Protein AF-A0A3B9YF32-F1 (afdb_monomer)

Structure (mmCIF, N/CA/C/O backbone):
data_AF-A0A3B9YF32-F1
#
_entry.id   AF-A0A3B9YF32-F1
#
loop_
_atom_site.group_PDB
_atom_site.id
_atom_site.type_symbol
_atom_site.label_atom_id
_atom_site.label_alt_id
_atom_site.label_comp_id
_atom_site.label_asym_id
_atom_site.label_entity_id
_atom_site.label_seq_id
_atom_site.pdbx_PDB_ins_code
_atom_site.Cartn_x
_atom_site.Cartn_y
_atom_site.Cartn_z
_atom_site.occupancy
_atom_site.B_iso_or_equiv
_atom_site.auth_seq_id
_atom_site.auth_comp_id
_atom_site.auth_asym_id
_atom_site.auth_atom_id
_atom_site.pdbx_PDB_model_num
ATOM 1 N N . MET A 1 1 ? 55.248 -31.137 -47.610 1.00 56.16 1 MET A N 1
ATOM 2 C CA . MET A 1 1 ? 54.545 -30.182 -46.721 1.00 56.16 1 MET A CA 1
ATOM 3 C C . MET A 1 1 ? 54.773 -30.652 -45.288 1.00 56.16 1 MET A C 1
ATOM 5 O O . MET A 1 1 ? 54.432 -31.784 -44.987 1.00 56.16 1 MET A O 1
ATOM 9 N N . THR A 1 2 ? 55.490 -29.895 -44.450 1.00 75.62 2 THR A N 1
ATOM 10 C CA . THR A 1 2 ? 55.891 -30.372 -43.109 1.00 75.62 2 THR A CA 1
ATOM 11 C C . THR A 1 2 ? 54.690 -30.387 -42.159 1.00 75.62 2 THR A C 1
ATOM 13 O O . THR A 1 2 ? 53.874 -29.468 -42.215 1.00 75.62 2 THR A O 1
ATOM 16 N N . MET A 1 3 ? 54.580 -31.388 -41.270 1.00 78.69 3 MET A N 1
ATOM 17 C CA . MET A 1 3 ? 53.437 -31.528 -40.340 1.00 78.69 3 MET A CA 1
ATOM 18 C C . MET A 1 3 ? 53.131 -30.241 -39.558 1.00 78.69 3 MET A C 1
ATOM 20 O O . MET A 1 3 ? 51.971 -29.902 -39.347 1.00 78.69 3 MET A O 1
ATOM 24 N N . LYS A 1 4 ? 54.166 -29.465 -39.209 1.00 80.81 4 LYS A N 1
ATOM 25 C CA . LYS A 1 4 ? 54.015 -28.155 -38.560 1.00 80.81 4 LYS A CA 1
ATOM 26 C C . LYS A 1 4 ? 53.176 -27.179 -39.394 1.00 80.81 4 LYS A C 1
ATOM 28 O O . LYS A 1 4 ? 52.303 -26.525 -38.845 1.00 80.81 4 LYS A O 1
ATOM 33 N N . LYS A 1 5 ? 53.391 -27.091 -40.712 1.00 82.19 5 LYS A N 1
ATOM 34 C CA . LYS A 1 5 ? 52.636 -26.173 -41.590 1.00 82.19 5 LYS A CA 1
ATOM 35 C C . LYS A 1 5 ? 51.156 -26.554 -41.689 1.00 82.19 5 LYS A C 1
ATOM 37 O O . LYS A 1 5 ? 50.313 -25.669 -41.747 1.00 82.19 5 LYS A O 1
ATOM 42 N N . LEU A 1 6 ? 50.853 -27.853 -41.667 1.00 86.38 6 LEU A N 1
ATOM 43 C CA . LEU A 1 6 ? 49.482 -28.372 -41.643 1.00 86.38 6 LEU A CA 1
ATOM 44 C C . LEU A 1 6 ? 48.784 -28.043 -40.318 1.00 86.38 6 LEU A C 1
ATOM 46 O O . LEU A 1 6 ? 47.665 -27.547 -40.328 1.00 86.38 6 LEU A O 1
ATOM 50 N N . PHE A 1 7 ? 49.480 -28.218 -39.191 1.00 89.19 7 PHE A N 1
ATOM 51 C CA . PHE A 1 7 ? 48.963 -27.845 -37.874 1.00 89.19 7 PHE A CA 1
ATOM 52 C C . PHE A 1 7 ? 48.636 -26.347 -37.777 1.00 89.19 7 PHE A C 1
ATOM 54 O O . PHE A 1 7 ? 47.547 -25.987 -37.340 1.00 89.19 7 PHE A O 1
ATOM 61 N N . TRP A 1 8 ? 49.535 -25.475 -38.246 1.00 89.75 8 TRP A N 1
ATOM 62 C CA . TRP A 1 8 ? 49.299 -24.026 -38.260 1.00 89.75 8 TRP A CA 1
ATOM 63 C C . TRP A 1 8 ? 48.124 -23.620 -39.162 1.00 89.75 8 TRP A C 1
ATOM 65 O O . TRP A 1 8 ? 47.369 -22.720 -38.801 1.00 89.75 8 TRP A O 1
ATOM 75 N N . LEU A 1 9 ? 47.927 -24.304 -40.294 1.00 89.88 9 LEU A N 1
ATOM 76 C CA . LEU A 1 9 ? 46.767 -24.092 -41.165 1.00 89.88 9 LEU A CA 1
ATOM 77 C C . LEU A 1 9 ? 45.454 -24.505 -40.490 1.00 89.88 9 LEU A C 1
ATOM 79 O O . LEU A 1 9 ? 44.489 -23.744 -40.523 1.00 89.88 9 LEU A O 1
ATOM 83 N N . CYS A 1 10 ? 45.423 -25.668 -39.834 1.00 88.38 10 CYS A N 1
ATOM 84 C CA . CYS A 1 10 ? 44.247 -26.118 -39.086 1.00 88.38 10 CYS A CA 1
ATOM 85 C C . CYS A 1 10 ? 43.931 -25.190 -37.904 1.00 88.38 10 CYS A C 1
ATOM 87 O O . CYS A 1 10 ? 42.766 -24.882 -37.666 1.00 88.38 10 CYS A O 1
ATOM 89 N N . LEU A 1 11 ? 44.957 -24.702 -37.198 1.00 91.19 11 LEU A N 1
ATOM 90 C CA . LEU A 1 11 ? 44.795 -23.739 -36.109 1.00 91.19 11 LEU A CA 1
ATOM 91 C C . LEU A 1 11 ? 44.193 -22.421 -36.618 1.00 91.19 11 LEU A C 1
ATOM 93 O O . LEU A 1 11 ? 43.244 -21.911 -36.030 1.00 91.19 11 LEU A O 1
ATOM 97 N N . ALA A 1 12 ? 44.701 -21.894 -37.735 1.00 90.38 12 ALA A N 1
ATOM 98 C CA . ALA A 1 12 ? 44.177 -20.672 -38.341 1.00 90.38 12 ALA A CA 1
ATOM 99 C C . ALA A 1 12 ? 42.711 -20.832 -38.778 1.00 90.38 12 ALA A C 1
ATOM 101 O O . ALA A 1 12 ? 41.894 -19.948 -38.523 1.00 90.38 12 ALA A O 1
ATOM 102 N N . LEU A 1 13 ? 42.360 -21.979 -39.369 1.00 90.88 13 LEU A N 1
ATOM 103 C CA . LEU A 1 13 ? 40.979 -22.305 -39.737 1.00 90.88 13 LEU A CA 1
ATOM 104 C C . LEU A 1 13 ? 40.056 -22.398 -38.518 1.00 90.88 13 LEU A C 1
ATOM 106 O O . LEU A 1 13 ? 38.958 -21.849 -38.551 1.00 90.88 13 LEU A O 1
ATOM 110 N N . ALA A 1 14 ? 40.500 -23.036 -37.433 1.00 89.19 14 ALA A N 1
ATOM 111 C CA . ALA A 1 14 ? 39.717 -23.142 -36.205 1.00 89.19 14 ALA A CA 1
ATOM 112 C C . ALA A 1 14 ? 39.465 -21.767 -35.561 1.00 89.19 14 ALA A C 1
ATOM 114 O O . ALA A 1 14 ? 38.347 -21.480 -35.135 1.00 89.19 14 ALA A O 1
ATOM 115 N N . VAL A 1 15 ? 40.475 -20.891 -35.541 1.00 89.81 15 VAL A N 1
ATOM 116 C CA . VAL A 1 15 ? 40.341 -19.521 -35.017 1.00 89.81 15 VAL A CA 1
ATOM 117 C C . VAL A 1 15 ? 39.396 -18.686 -35.884 1.00 89.81 15 VAL A C 1
ATOM 119 O O . VAL A 1 15 ? 38.542 -17.980 -35.350 1.00 89.81 15 VAL A O 1
ATOM 122 N N . LEU A 1 16 ? 39.491 -18.793 -37.212 1.00 88.44 16 LEU A N 1
ATOM 123 C CA . LEU A 1 16 ? 38.581 -18.102 -38.131 1.00 88.44 16 LEU A CA 1
ATOM 124 C C . LEU A 1 16 ? 37.137 -18.597 -37.991 1.00 88.44 16 LEU A C 1
ATOM 126 O O . LEU A 1 16 ? 36.219 -17.781 -37.968 1.00 88.44 16 LEU A O 1
ATOM 130 N N . ALA A 1 17 ? 36.931 -19.906 -37.832 1.00 86.19 17 ALA A N 1
ATOM 131 C CA . ALA A 1 17 ? 35.608 -20.477 -37.594 1.00 86.19 17 ALA A CA 1
ATOM 132 C C . ALA A 1 17 ? 35.012 -20.006 -36.255 1.00 86.19 17 ALA A C 1
ATOM 134 O O . ALA A 1 17 ? 33.840 -19.641 -36.201 1.00 86.19 17 ALA A O 1
ATOM 135 N N . ALA A 1 18 ? 35.818 -19.939 -35.190 1.00 84.50 18 ALA A N 1
ATOM 136 C CA . ALA A 1 18 ? 35.385 -19.421 -33.891 1.00 84.50 18 ALA A CA 1
ATOM 137 C C . ALA A 1 18 ? 35.027 -17.922 -33.946 1.00 84.50 18 ALA A C 1
ATOM 139 O O . ALA A 1 18 ? 34.045 -17.484 -33.340 1.00 84.50 18 ALA A O 1
ATOM 140 N N . LEU A 1 19 ? 35.779 -17.129 -34.713 1.00 82.19 19 LEU A N 1
ATOM 141 C CA . LEU A 1 19 ? 35.477 -15.713 -34.940 1.00 82.19 19 LEU A CA 1
ATOM 142 C C . LEU A 1 19 ? 34.202 -15.524 -35.766 1.00 82.19 19 LEU A C 1
ATOM 144 O O . LEU A 1 19 ? 33.366 -14.704 -35.398 1.00 82.19 19 LEU A O 1
ATOM 148 N N . ALA A 1 20 ? 34.006 -16.310 -36.825 1.00 83.88 20 ALA A N 1
ATOM 149 C CA . ALA A 1 20 ? 32.784 -16.267 -37.624 1.00 83.88 20 ALA A CA 1
ATOM 150 C C . ALA A 1 20 ? 31.552 -16.653 -36.790 1.00 83.88 20 ALA A C 1
ATOM 152 O O . ALA A 1 20 ? 30.538 -15.962 -36.829 1.00 83.88 20 ALA A O 1
ATOM 153 N N . TRP A 1 21 ? 31.664 -17.702 -35.970 1.00 84.81 21 TRP A N 1
ATOM 154 C CA . TRP A 1 21 ? 30.575 -18.157 -35.105 1.00 84.81 21 TRP A CA 1
ATOM 155 C C . TRP A 1 21 ? 30.240 -17.156 -33.995 1.00 84.81 21 TRP A C 1
ATOM 157 O O . TRP A 1 21 ? 29.071 -16.920 -33.694 1.00 84.81 21 TRP A O 1
ATOM 167 N N . SER A 1 22 ? 31.254 -16.530 -33.393 1.00 78.94 22 SER A N 1
ATOM 168 C CA . SER A 1 22 ? 31.018 -15.482 -32.395 1.00 78.94 22 SER A CA 1
ATOM 169 C C . SER A 1 22 ? 30.422 -14.221 -33.023 1.00 78.94 22 SER A C 1
ATOM 171 O O . SER A 1 22 ? 29.516 -13.634 -32.439 1.00 78.94 22 SER A O 1
ATOM 173 N N . TYR A 1 23 ? 30.843 -13.835 -34.229 1.00 79.25 23 TYR A N 1
ATOM 174 C CA . TYR A 1 23 ? 30.253 -12.705 -34.945 1.00 79.25 23 TYR A CA 1
ATOM 175 C C . TYR A 1 23 ? 28.779 -12.946 -35.296 1.00 79.25 23 TYR A C 1
ATOM 177 O O . TYR A 1 23 ? 27.950 -12.072 -35.050 1.00 79.25 23 TYR A O 1
ATOM 185 N N . ASP A 1 24 ? 28.426 -14.130 -35.797 1.00 79.12 24 ASP A N 1
ATOM 186 C CA . ASP A 1 24 ? 27.041 -14.463 -36.157 1.00 79.12 24 ASP A CA 1
ATOM 187 C C . ASP A 1 24 ? 26.109 -14.453 -34.927 1.00 79.12 24 ASP A C 1
ATOM 189 O O . ASP A 1 24 ? 25.019 -13.889 -34.963 1.00 79.12 24 ASP A O 1
ATOM 193 N N . ASN A 1 25 ? 26.583 -14.954 -33.779 1.00 76.00 25 ASN A N 1
ATOM 194 C CA . ASN A 1 25 ? 25.791 -14.976 -32.544 1.00 76.00 25 ASN A CA 1
ATOM 195 C C . ASN A 1 25 ? 25.737 -13.631 -31.793 1.00 76.00 25 ASN A C 1
ATOM 197 O O . ASN A 1 25 ? 24.745 -13.345 -31.121 1.00 76.00 25 ASN A O 1
ATOM 20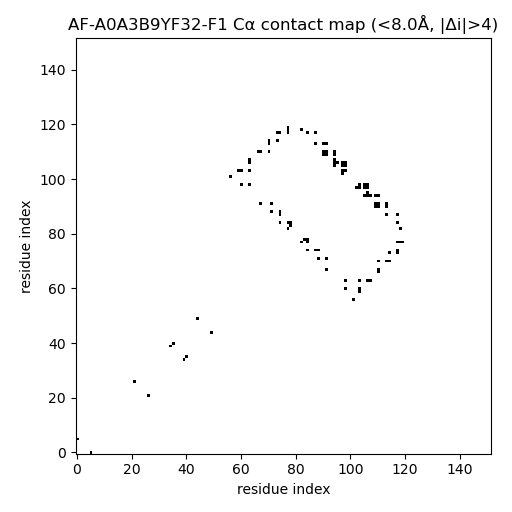1 N N . TYR A 1 26 ? 26.788 -12.804 -31.858 1.00 74.56 26 TYR A N 1
ATOM 202 C CA . TYR A 1 26 ? 26.908 -11.598 -31.022 1.00 74.56 26 TYR A CA 1
ATOM 203 C C . TYR A 1 26 ? 26.782 -10.270 -31.774 1.00 74.56 26 TYR A C 1
ATOM 205 O O . TYR A 1 26 ? 26.588 -9.236 -31.127 1.00 74.56 26 TYR A O 1
ATOM 213 N N . SER A 1 27 ? 26.842 -10.255 -33.108 1.00 70.56 27 SER A N 1
ATOM 214 C CA . SER A 1 27 ? 26.696 -9.020 -33.894 1.00 70.56 27 SER A CA 1
ATOM 215 C C . SER A 1 27 ? 25.368 -8.317 -33.604 1.00 70.56 27 SER A C 1
ATOM 217 O O . SER A 1 27 ? 25.366 -7.117 -33.338 1.00 70.56 27 SER A O 1
ATOM 219 N N . GLY A 1 28 ? 24.258 -9.059 -33.524 1.00 70.62 28 GLY A N 1
ATOM 220 C CA . GLY A 1 28 ? 22.942 -8.511 -33.181 1.00 70.62 28 GLY A CA 1
ATOM 221 C C . GLY A 1 28 ? 22.899 -7.822 -31.811 1.00 70.62 28 GLY A C 1
ATOM 222 O O . GLY A 1 28 ? 22.310 -6.751 -31.679 1.00 70.62 28 GLY A O 1
ATOM 223 N N . TYR A 1 29 ? 23.585 -8.369 -30.800 1.00 70.81 29 TYR A N 1
ATOM 224 C CA . TYR A 1 29 ? 23.677 -7.754 -29.469 1.00 70.81 29 TYR A CA 1
ATOM 225 C C . TYR A 1 29 ? 24.528 -6.479 -29.469 1.00 70.81 29 TYR A C 1
ATOM 227 O O . TYR A 1 29 ? 24.191 -5.514 -28.779 1.00 70.81 29 TYR A O 1
ATOM 235 N N . LEU A 1 30 ? 25.609 -6.453 -30.254 1.00 70.62 30 LEU A N 1
ATOM 236 C CA . LEU A 1 30 ? 26.455 -5.269 -30.412 1.00 70.62 30 LEU A CA 1
ATOM 237 C C . LEU A 1 30 ? 25.712 -4.147 -31.146 1.00 70.62 30 LEU A C 1
ATOM 239 O O . LEU A 1 30 ? 25.7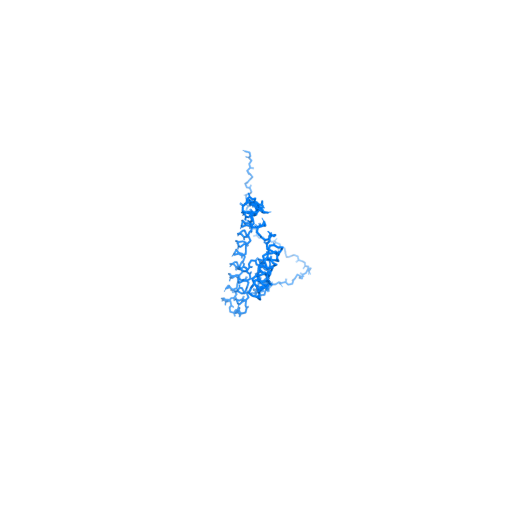46 -3.005 -30.687 1.00 70.62 30 LEU A O 1
ATOM 243 N N . PHE A 1 31 ? 24.989 -4.470 -32.222 1.00 68.88 31 PHE A N 1
ATOM 244 C CA . PHE A 1 31 ? 24.149 -3.508 -32.939 1.00 68.88 31 PHE A CA 1
ATOM 245 C C . PHE A 1 31 ? 22.997 -3.004 -32.068 1.00 68.88 31 PHE A C 1
ATOM 247 O O . PHE A 1 31 ? 22.813 -1.797 -31.969 1.00 68.88 31 PHE A O 1
ATOM 254 N N . ALA A 1 32 ? 22.306 -3.879 -31.332 1.00 68.06 32 ALA A N 1
ATOM 255 C CA . ALA A 1 32 ? 21.248 -3.469 -30.409 1.00 68.06 32 ALA A CA 1
ATOM 256 C C . ALA A 1 32 ? 21.768 -2.557 -29.281 1.00 68.06 32 ALA A C 1
ATOM 258 O O . ALA A 1 32 ? 21.110 -1.587 -28.905 1.00 68.06 32 ALA A O 1
ATOM 259 N N . GLY A 1 33 ? 22.964 -2.833 -28.748 1.00 68.81 33 GLY A N 1
ATOM 260 C CA . GLY A 1 33 ? 23.620 -1.962 -27.771 1.00 68.81 33 GLY A CA 1
ATOM 261 C C . GLY A 1 33 ? 24.003 -0.599 -28.357 1.00 68.81 33 GLY A C 1
ATOM 262 O O . GLY A 1 33 ? 23.830 0.430 -27.698 1.00 68.81 33 GLY A O 1
ATOM 263 N N . PHE A 1 34 ? 24.485 -0.580 -29.601 1.00 69.88 34 PHE A N 1
ATOM 264 C CA . PHE A 1 34 ? 24.864 0.642 -30.308 1.00 69.88 34 PHE A CA 1
ATOM 265 C C . PHE A 1 34 ? 23.642 1.496 -30.677 1.00 69.88 34 PHE A C 1
ATOM 267 O O . PHE A 1 34 ? 23.631 2.699 -30.408 1.00 69.88 34 PHE A O 1
ATOM 274 N N . ASP A 1 35 ? 22.582 0.872 -31.191 1.00 69.06 35 ASP A N 1
ATOM 275 C CA . ASP A 1 35 ? 21.315 1.523 -31.525 1.00 69.06 35 ASP A CA 1
ATOM 276 C C . ASP A 1 35 ? 20.641 2.096 -30.284 1.00 69.06 35 ASP A C 1
ATOM 278 O O . ASP A 1 35 ? 20.207 3.244 -30.302 1.00 69.06 35 ASP A O 1
ATOM 282 N N . ARG A 1 36 ? 20.654 1.374 -29.159 1.00 64.44 36 ARG A N 1
ATOM 283 C CA . ARG A 1 36 ? 20.106 1.869 -27.887 1.00 64.44 36 ARG A CA 1
ATOM 284 C C . ARG A 1 36 ? 20.868 3.078 -27.334 1.00 64.44 36 ARG A C 1
ATOM 286 O O . ARG A 1 36 ? 20.280 3.897 -26.630 1.00 64.44 36 ARG A O 1
ATOM 293 N N . LYS A 1 37 ? 22.167 3.199 -27.636 1.00 68.25 37 LYS A N 1
ATOM 294 C CA . LYS A 1 37 ? 23.004 4.342 -27.232 1.00 68.25 37 LYS A CA 1
ATOM 295 C C . LYS A 1 37 ? 22.819 5.550 -28.155 1.00 68.25 37 LYS A C 1
ATOM 297 O O . LYS A 1 37 ? 22.889 6.682 -27.685 1.00 68.25 37 LYS A O 1
ATOM 302 N N . ARG A 1 38 ? 22.600 5.317 -29.454 1.00 72.25 38 ARG A N 1
ATOM 303 C CA . ARG A 1 38 ? 22.439 6.371 -30.469 1.00 72.25 38 ARG A CA 1
ATOM 304 C C . ARG A 1 38 ? 21.003 6.892 -30.566 1.00 72.25 38 ARG A C 1
ATOM 306 O O . ARG A 1 38 ? 20.807 8.082 -30.791 1.00 72.25 38 ARG A O 1
ATOM 313 N N . TYR A 1 39 ? 20.027 6.021 -30.343 1.00 65.88 39 TYR A N 1
ATOM 314 C CA . TYR A 1 39 ? 18.601 6.319 -30.317 1.00 65.88 39 TYR A CA 1
A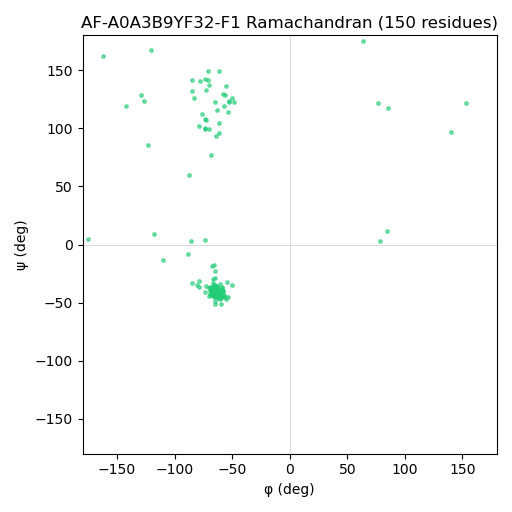TOM 315 C C . TYR A 1 39 ? 18.042 5.876 -28.961 1.00 65.88 39 TYR A C 1
ATOM 317 O O . TYR A 1 39 ? 17.565 4.745 -28.828 1.00 65.88 39 TYR A O 1
ATOM 325 N N . PRO A 1 40 ? 18.127 6.726 -27.919 1.00 66.12 40 PRO A N 1
ATOM 326 C CA . PRO A 1 40 ? 17.490 6.411 -26.651 1.00 66.12 40 PRO A CA 1
ATOM 327 C C . PRO A 1 40 ? 16.002 6.169 -26.909 1.00 66.12 40 PRO A C 1
ATOM 329 O O . PRO A 1 40 ? 15.337 6.972 -27.565 1.00 66.12 40 PRO A O 1
ATOM 332 N N . SER A 1 41 ? 15.494 5.033 -26.428 1.00 66.25 41 SER A N 1
ATOM 333 C CA . SER A 1 41 ? 14.088 4.661 -26.578 1.00 66.25 41 SER A CA 1
ATOM 334 C C . SER A 1 41 ? 13.206 5.827 -26.142 1.00 66.25 41 SER A C 1
ATOM 336 O O . SER A 1 41 ? 13.365 6.323 -25.022 1.00 66.25 41 SER A O 1
ATOM 338 N N . ILE A 1 42 ? 12.292 6.254 -27.017 1.00 63.84 42 ILE A N 1
ATOM 339 C CA . ILE A 1 42 ? 11.251 7.234 -26.694 1.00 63.84 42 ILE A CA 1
ATOM 340 C C . ILE A 1 42 ? 10.615 6.780 -25.377 1.00 63.84 42 ILE A C 1
ATOM 342 O O . ILE A 1 42 ? 10.186 5.630 -25.275 1.00 63.84 42 ILE A O 1
ATOM 346 N N . GLN A 1 43 ? 10.630 7.641 -24.353 1.00 64.12 43 GLN A N 1
ATOM 347 C CA . GLN A 1 43 ? 10.052 7.312 -23.052 1.00 64.12 43 GLN A CA 1
ATOM 348 C C . GLN A 1 43 ? 8.605 6.865 -23.278 1.00 64.12 43 GLN A C 1
ATOM 350 O O . GLN A 1 43 ? 7.770 7.648 -23.725 1.00 64.12 43 GLN A O 1
ATOM 355 N N . THR A 1 44 ? 8.315 5.593 -23.005 1.00 64.94 44 THR A N 1
ATOM 356 C CA . THR A 1 44 ? 6.997 4.986 -23.253 1.00 64.94 44 THR A CA 1
ATOM 357 C C . THR A 1 44 ? 5.906 5.598 -22.374 1.00 64.94 44 THR A C 1
ATOM 359 O O . THR A 1 44 ? 4.723 5.483 -22.674 1.00 64.94 44 THR A O 1
ATOM 362 N N . THR A 1 45 ? 6.302 6.285 -21.304 1.00 63.94 45 THR A N 1
ATOM 363 C CA . THR A 1 45 ? 5.434 7.053 -20.412 1.00 63.94 45 THR A CA 1
ATOM 364 C C . THR A 1 45 ? 5.980 8.466 -20.296 1.00 63.94 45 THR A C 1
ATOM 366 O O . THR A 1 45 ? 7.135 8.638 -19.903 1.00 63.94 45 THR A O 1
ATOM 369 N N . SER A 1 46 ? 5.164 9.471 -20.615 1.00 79.69 46 SER A N 1
ATOM 370 C CA . SER A 1 46 ? 5.544 10.869 -20.417 1.00 79.69 46 SER A CA 1
ATOM 371 C C . SER A 1 46 ? 5.792 11.151 -18.930 1.00 79.69 46 SER A C 1
ATOM 373 O O . SER A 1 46 ? 5.151 10.561 -18.058 1.00 79.69 46 SER A O 1
ATOM 375 N N . SER A 1 47 ? 6.693 12.086 -18.624 1.00 82.19 47 SER A N 1
ATOM 376 C CA . SER A 1 47 ? 6.924 12.550 -17.246 1.00 82.19 47 SER A CA 1
ATOM 377 C C . SER A 1 47 ? 5.635 13.040 -16.571 1.00 82.19 47 SER A C 1
ATOM 379 O O . SER A 1 47 ? 5.445 12.838 -15.374 1.00 82.19 47 SER A O 1
ATOM 381 N N . LEU A 1 48 ? 4.713 13.608 -17.359 1.00 83.56 48 LEU A N 1
ATOM 382 C CA . LEU A 1 48 ? 3.369 13.995 -16.929 1.00 83.56 48 LEU A CA 1
ATOM 383 C C . LEU A 1 48 ? 2.526 12.791 -16.474 1.00 83.56 48 LEU A C 1
ATOM 385 O O . LEU A 1 48 ? 1.796 12.882 -15.493 1.00 83.56 48 LEU A O 1
ATOM 389 N N . ALA A 1 49 ? 2.603 11.658 -17.177 1.00 82.50 49 ALA A N 1
ATOM 390 C CA . ALA A 1 49 ? 1.863 10.458 -16.795 1.00 82.50 49 ALA A CA 1
ATOM 391 C C . ALA A 1 49 ? 2.373 9.895 -15.459 1.00 82.50 49 ALA A C 1
ATOM 393 O O . ALA A 1 49 ? 1.572 9.534 -1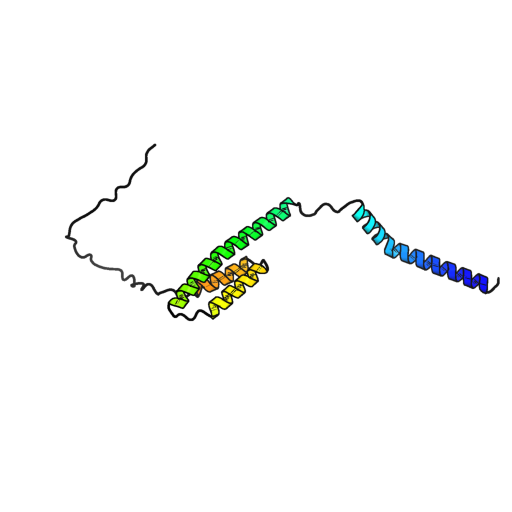4.598 1.00 82.50 49 ALA A O 1
ATOM 394 N N . GLN A 1 50 ? 3.694 9.897 -15.257 1.00 85.56 50 GLN A N 1
ATOM 395 C CA . GLN A 1 50 ? 4.310 9.452 -14.002 1.00 85.56 50 GLN A CA 1
ATOM 396 C C . GLN A 1 50 ? 3.941 10.361 -12.822 1.00 85.56 50 GLN A C 1
ATOM 398 O O . GLN A 1 50 ? 3.638 9.867 -11.735 1.00 85.56 50 GLN A O 1
ATOM 403 N N . SER A 1 51 ? 3.919 11.685 -13.022 1.00 88.00 51 SER A N 1
ATOM 404 C CA . SER A 1 51 ? 3.512 12.618 -11.965 1.00 88.00 51 SER A CA 1
ATOM 405 C C . SER A 1 51 ? 2.026 12.487 -11.621 1.00 88.00 51 SER A C 1
ATOM 407 O O . SER A 1 51 ? 1.676 12.455 -10.441 1.00 88.00 51 SER A O 1
ATOM 409 N N . LEU A 1 52 ? 1.156 12.318 -12.624 1.00 89.50 52 LEU A N 1
ATOM 410 C CA . LEU A 1 52 ? -0.272 12.062 -12.414 1.00 89.50 52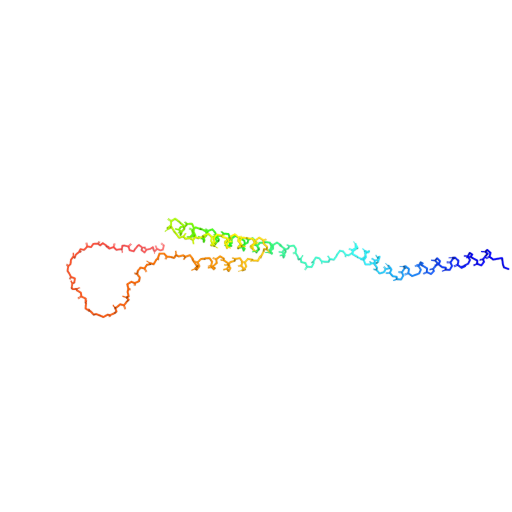 LEU A CA 1
ATOM 411 C C . LEU A 1 52 ? -0.524 10.770 -11.635 1.00 89.50 52 LEU A C 1
ATOM 413 O O . LEU A 1 52 ? -1.377 10.741 -10.745 1.00 89.50 52 LEU A O 1
ATOM 417 N N . GLU A 1 53 ? 0.207 9.702 -11.948 1.00 88.44 53 GLU A N 1
ATOM 418 C CA . GLU A 1 53 ? 0.082 8.435 -11.232 1.00 88.44 53 GLU A CA 1
ATOM 419 C C . GLU A 1 53 ? 0.499 8.579 -9.762 1.00 88.44 53 GLU A C 1
ATOM 421 O O . GLU A 1 53 ? -0.240 8.153 -8.867 1.00 88.44 53 GLU A O 1
ATOM 426 N N . ALA A 1 54 ? 1.617 9.260 -9.498 1.00 89.00 54 ALA A N 1
ATOM 427 C CA . ALA A 1 54 ? 2.069 9.553 -8.141 1.00 89.00 54 ALA A CA 1
ATOM 428 C C . ALA A 1 54 ? 1.045 10.398 -7.359 1.00 89.00 54 ALA A C 1
ATOM 430 O O . ALA A 1 54 ? 0.748 10.105 -6.195 1.00 89.00 54 ALA A O 1
ATOM 431 N N . ASP A 1 55 ? 0.445 11.405 -7.994 1.00 92.38 55 ASP A N 1
ATOM 432 C CA . ASP A 1 55 ? -0.587 12.241 -7.375 1.00 92.38 55 ASP A CA 1
ATOM 433 C C . ASP A 1 55 ? -1.855 11.446 -7.046 1.00 92.38 55 ASP A C 1
ATOM 435 O O . ASP A 1 55 ? -2.439 11.603 -5.968 1.00 92.38 55 ASP A O 1
ATOM 439 N N . MET A 1 56 ? -2.274 10.545 -7.935 1.00 91.38 56 MET A N 1
ATOM 440 C CA . MET A 1 56 ? -3.413 9.660 -7.690 1.00 91.38 56 MET A CA 1
ATOM 441 C C . MET A 1 56 ? -3.145 8.690 -6.538 1.00 91.38 56 MET A C 1
ATOM 443 O O . MET A 1 56 ? -4.026 8.477 -5.700 1.00 91.38 56 MET A O 1
ATOM 447 N N . GLN A 1 57 ? -1.936 8.132 -6.450 1.00 90.38 57 GLN A N 1
ATOM 448 C CA . GLN A 1 57 ? -1.537 7.280 -5.328 1.00 90.38 57 GLN A CA 1
ATOM 449 C C . GLN A 1 57 ? -1.556 8.052 -4.002 1.00 90.38 57 GLN A C 1
ATOM 451 O O . GLN A 1 57 ? -2.130 7.572 -3.024 1.00 90.38 57 GLN A O 1
ATOM 456 N N . ARG A 1 58 ? -1.037 9.286 -3.977 1.00 91.12 58 ARG A N 1
ATOM 457 C CA . ARG A 1 58 ? -1.081 10.160 -2.791 1.00 91.12 58 ARG A CA 1
ATOM 458 C C . ARG A 1 58 ? -2.509 10.474 -2.355 1.00 91.12 58 ARG A C 1
ATOM 460 O O . ARG A 1 58 ? -2.820 10.383 -1.169 1.00 91.12 58 ARG A O 1
ATOM 467 N N . LYS A 1 59 ? -3.403 10.792 -3.297 1.00 92.62 59 LYS A N 1
ATOM 468 C CA . LYS A 1 59 ? -4.828 11.021 -2.997 1.00 92.62 59 LYS A CA 1
ATOM 469 C C . LYS A 1 59 ? -5.480 9.791 -2.365 1.00 92.62 59 LYS A C 1
ATOM 471 O O . LYS A 1 59 ? -6.195 9.930 -1.375 1.00 92.62 59 LYS A O 1
ATOM 476 N N . ARG A 1 60 ? -5.210 8.595 -2.898 1.00 91.56 60 ARG A N 1
ATOM 477 C CA . ARG A 1 60 ? -5.732 7.327 -2.355 1.00 91.56 60 ARG A CA 1
ATOM 478 C C . ARG A 1 60 ? -5.200 7.041 -0.953 1.00 91.56 60 ARG A C 1
ATOM 480 O O . ARG A 1 60 ? -5.987 6.685 -0.082 1.00 91.56 60 ARG A O 1
ATOM 487 N N . LEU A 1 61 ? -3.905 7.251 -0.724 1.00 91.94 61 LEU A N 1
ATOM 488 C CA . LEU A 1 61 ? -3.289 7.097 0.594 1.00 91.94 61 LEU A CA 1
ATOM 489 C C . LEU A 1 61 ? -3.906 8.061 1.616 1.00 91.94 61 LEU A C 1
ATOM 491 O O . LEU A 1 61 ? -4.253 7.653 2.720 1.00 91.94 61 LEU A O 1
ATOM 495 N N . ASN A 1 62 ? -4.100 9.327 1.240 1.00 93.00 62 ASN A N 1
ATOM 496 C CA . ASN A 1 62 ? -4.715 10.323 2.115 1.00 93.00 62 ASN A CA 1
ATOM 497 C C . ASN A 1 62 ? -6.166 9.967 2.460 1.00 93.00 62 ASN A C 1
ATOM 499 O O . ASN A 1 62 ? -6.551 10.065 3.624 1.00 93.00 62 ASN A O 1
ATOM 503 N N . ALA A 1 63 ? -6.950 9.515 1.477 1.00 92.62 63 ALA A N 1
ATOM 504 C CA . ALA A 1 63 ? -8.317 9.054 1.703 1.00 92.62 63 ALA A CA 1
ATOM 505 C 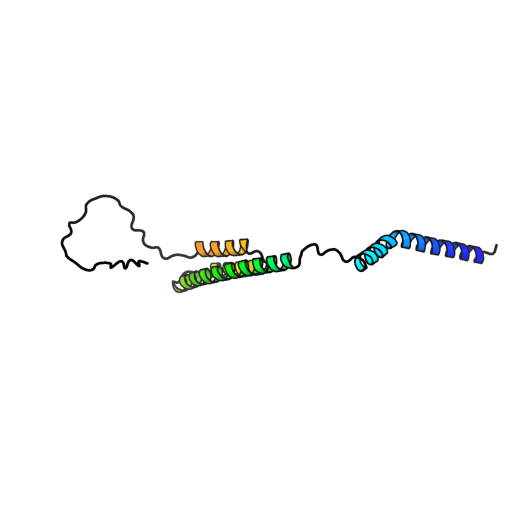C . ALA A 1 63 ? -8.358 7.839 2.646 1.00 92.62 63 ALA A C 1
ATOM 507 O O . ALA A 1 63 ? -9.120 7.834 3.610 1.00 92.62 63 ALA A O 1
ATOM 508 N N . PHE A 1 64 ? -7.483 6.852 2.426 1.00 94.88 64 PHE A N 1
ATOM 509 C CA . PHE A 1 64 ? -7.354 5.692 3.309 1.00 94.88 64 PHE A CA 1
ATOM 510 C C . PHE A 1 64 ? -6.969 6.097 4.739 1.00 94.88 64 PHE A C 1
ATOM 512 O O . PHE A 1 64 ? -7.565 5.617 5.698 1.00 94.88 64 PHE A O 1
ATOM 519 N N . ASN A 1 65 ? -6.005 7.007 4.896 1.00 93.75 65 ASN A N 1
ATOM 520 C CA . ASN A 1 65 ? -5.561 7.488 6.204 1.00 93.75 65 ASN A CA 1
ATOM 521 C C . ASN A 1 65 ? -6.656 8.250 6.959 1.00 93.75 65 ASN A C 1
ATOM 523 O O . ASN A 1 65 ? -6.723 8.171 8.184 1.00 93.75 65 ASN A O 1
ATOM 527 N N . ALA A 1 66 ? -7.506 8.996 6.252 1.00 94.12 66 ALA A N 1
ATOM 528 C CA . ALA A 1 66 ? -8.643 9.671 6.864 1.00 94.12 66 ALA A CA 1
ATOM 529 C C . ALA A 1 66 ? -9.659 8.655 7.412 1.00 94.12 66 ALA A C 1
ATOM 531 O O . ALA A 1 66 ? -10.043 8.741 8.582 1.00 94.12 66 ALA A O 1
ATOM 532 N N . GLU A 1 67 ? -10.032 7.657 6.605 1.00 92.00 67 GLU A N 1
ATOM 533 C CA . GLU A 1 67 ? -11.017 6.650 7.012 1.00 92.00 67 GLU A CA 1
ATOM 534 C C . GLU A 1 67 ? -10.475 5.729 8.112 1.00 92.00 67 GLU A C 1
ATOM 536 O O . GLU A 1 67 ? -11.153 5.464 9.103 1.00 92.00 67 GLU A O 1
ATOM 541 N N . SER A 1 68 ? -9.220 5.289 7.998 1.00 92.50 68 SER A N 1
ATOM 542 C CA . SER A 1 68 ? -8.602 4.412 8.994 1.00 92.50 68 SER A CA 1
ATOM 543 C C . SER A 1 68 ? -8.496 5.082 10.364 1.00 92.50 68 SER A C 1
ATOM 545 O O . SER A 1 68 ? -8.781 4.442 11.374 1.00 92.50 68 SER A O 1
ATOM 547 N N . ARG A 1 69 ? -8.176 6.384 10.421 1.00 93.81 69 ARG A N 1
ATOM 548 C CA . ARG A 1 69 ? -8.179 7.166 11.670 1.00 93.81 69 ARG A CA 1
ATOM 549 C C . ARG A 1 69 ? -9.574 7.275 12.271 1.00 93.81 69 ARG A C 1
ATOM 551 O O . ARG A 1 69 ? -9.725 7.117 13.481 1.00 93.81 69 ARG A O 1
ATOM 558 N N . ARG A 1 70 ? -10.590 7.517 11.439 1.00 93.88 70 ARG A N 1
ATOM 559 C CA . ARG A 1 70 ? -11.990 7.573 11.877 1.00 93.88 70 ARG A CA 1
ATOM 560 C C . ARG A 1 70 ? -12.421 6.243 12.497 1.00 93.88 70 ARG A C 1
ATOM 562 O O . ARG A 1 70 ? -12.916 6.231 13.622 1.00 93.88 70 ARG A O 1
ATOM 569 N N . VAL A 1 71 ? -12.189 5.129 11.803 1.00 92.44 71 VAL A N 1
ATOM 570 C CA . VAL A 1 71 ? -12.554 3.790 12.290 1.00 92.44 71 VAL A CA 1
ATOM 571 C C . VAL A 1 71 ? -11.737 3.404 13.521 1.00 92.44 71 VAL A C 1
ATOM 573 O O . VAL A 1 71 ? -12.303 2.880 14.475 1.00 92.44 71 VAL A O 1
ATOM 576 N N . ALA A 1 72 ? -10.445 3.731 13.578 1.00 92.38 72 ALA A N 1
ATOM 577 C CA . ALA A 1 72 ? -9.631 3.517 14.774 1.00 92.38 72 ALA A CA 1
ATOM 578 C C . ALA A 1 72 ? -10.188 4.262 16.002 1.00 92.38 72 ALA A C 1
ATOM 580 O O . ALA A 1 72 ? -10.187 3.707 17.100 1.00 92.38 72 ALA A O 1
ATOM 581 N N . GLY A 1 73 ? -10.719 5.476 15.812 1.00 91.88 73 GLY A N 1
ATOM 582 C CA . GLY A 1 73 ? -11.426 6.222 16.857 1.00 91.88 73 GLY A CA 1
ATOM 583 C C . GLY A 1 73 ? -12.722 5.546 17.321 1.00 91.88 73 GLY A C 1
ATOM 584 O O . GLY A 1 73 ? -13.040 5.556 18.507 1.00 91.88 73 GLY A O 1
ATOM 585 N N . LEU A 1 74 ? -13.460 4.902 16.414 1.00 90.69 74 LEU A N 1
ATOM 586 C CA . LEU A 1 74 ? -14.642 4.113 16.781 1.00 90.69 74 LEU A CA 1
ATOM 587 C C . LEU A 1 74 ? -14.261 2.843 17.554 1.00 90.69 74 LEU A C 1
ATOM 589 O O . LEU A 1 74 ? -14.922 2.494 18.530 1.00 90.69 74 LEU A O 1
ATOM 593 N N . VAL A 1 75 ? -13.181 2.170 17.149 1.00 91.38 75 VAL A N 1
ATOM 594 C CA . VAL A 1 75 ? -12.672 0.981 17.846 1.00 91.38 75 VAL A CA 1
ATOM 595 C C . VAL A 1 75 ? -12.200 1.342 19.256 1.00 91.38 75 VAL A C 1
ATOM 597 O O . VAL A 1 75 ? -12.539 0.634 20.203 1.00 91.38 75 VAL A O 1
ATOM 600 N N . SER A 1 76 ? -11.486 2.459 19.430 1.00 90.38 76 SER A N 1
ATOM 601 C CA . SER A 1 76 ? -11.060 2.911 20.761 1.00 90.38 76 SER A CA 1
ATOM 602 C C . SER A 1 76 ? -12.241 3.325 21.642 1.00 90.38 76 SER A C 1
ATOM 604 O O . SER A 1 76 ? -12.252 3.018 22.834 1.00 90.38 76 SER A O 1
ATOM 606 N N . ALA A 1 77 ? -13.277 3.942 21.066 1.00 88.94 77 ALA A N 1
ATOM 607 C CA . ALA A 1 77 ? -14.515 4.252 21.777 1.00 88.94 77 ALA A CA 1
ATOM 608 C C . ALA A 1 77 ? -15.304 2.994 22.185 1.00 88.94 77 ALA A C 1
ATOM 610 O O . ALA A 1 77 ? -15.959 2.989 23.224 1.00 88.94 77 ALA A O 1
ATOM 611 N N . ALA A 1 78 ? -15.253 1.920 21.394 1.00 87.00 78 ALA A N 1
ATOM 612 C CA . ALA A 1 78 ? -15.835 0.633 21.773 1.00 87.00 78 ALA A CA 1
ATOM 613 C C . ALA A 1 78 ? -15.007 -0.065 22.867 1.00 87.00 78 ALA A C 1
ATOM 615 O O . ALA A 1 78 ? -15.577 -0.669 23.775 1.00 87.00 78 ALA A O 1
ATOM 616 N N . ALA A 1 79 ? -13.677 0.075 22.830 1.00 88.00 79 ALA A N 1
ATOM 617 C CA . ALA A 1 79 ? -12.785 -0.428 23.873 1.00 88.00 79 ALA A CA 1
ATOM 618 C C . ALA A 1 79 ? -13.098 0.201 25.240 1.00 88.00 79 ALA A C 1
ATOM 620 O O . ALA A 1 79 ? -13.216 -0.510 26.235 1.00 88.00 79 ALA A O 1
ATOM 621 N N . SER A 1 80 ? -13.294 1.525 25.289 1.00 88.94 80 SER A N 1
ATOM 622 C CA . SER A 1 80 ? -13.623 2.236 26.534 1.00 88.94 80 SER A CA 1
ATOM 623 C C . SER A 1 80 ? -15.005 1.881 27.094 1.00 88.94 80 SER A C 1
ATOM 625 O O . SER A 1 80 ? -15.256 2.080 28.278 1.00 88.94 80 SER A O 1
ATOM 627 N N . GLN A 1 81 ? -15.884 1.304 26.272 1.00 87.12 81 GLN A N 1
ATOM 628 C CA . GLN A 1 81 ? -17.180 0.757 26.684 1.00 87.12 81 GLN A CA 1
ATOM 629 C C . GLN A 1 81 ? -17.088 -0.693 27.193 1.00 87.12 81 GLN A C 1
ATOM 631 O O . GLN A 1 81 ? -18.109 -1.288 27.527 1.00 87.12 81 GLN A O 1
ATOM 636 N N . GLY A 1 82 ? -15.881 -1.267 27.265 1.00 85.50 82 GLY A N 1
ATOM 637 C CA . GLY A 1 82 ? -15.641 -2.621 27.766 1.00 85.50 82 GLY A CA 1
ATOM 638 C C . GLY A 1 82 ? -15.827 -3.725 26.722 1.00 85.50 82 GLY A C 1
ATOM 639 O O . GLY A 1 82 ? -15.869 -4.901 27.078 1.00 85.50 82 GLY A O 1
ATOM 640 N N . HIS A 1 83 ? -15.940 -3.388 25.433 1.00 86.88 83 HIS A N 1
ATOM 641 C CA . HIS A 1 83 ? -16.022 -4.393 24.375 1.00 86.88 83 HIS A CA 1
ATOM 642 C C . HIS A 1 83 ? -14.645 -4.981 24.040 1.00 86.88 83 HIS A C 1
ATOM 644 O O . HIS A 1 83 ? -13.648 -4.264 23.950 1.00 86.88 83 HIS A O 1
ATOM 650 N N . ASN A 1 84 ? -14.594 -6.292 23.782 1.00 86.19 84 ASN A N 1
ATOM 651 C CA . ASN A 1 84 ? -13.377 -6.941 23.302 1.00 86.19 84 ASN A CA 1
ATOM 652 C C . ASN A 1 84 ? -13.129 -6.586 21.827 1.00 86.19 84 ASN A C 1
ATOM 654 O O . ASN A 1 84 ? -13.829 -7.061 20.932 1.00 86.19 84 ASN A O 1
ATOM 658 N N . VAL A 1 85 ? -12.122 -5.748 21.585 1.00 89.00 85 VAL A N 1
ATOM 659 C CA . VAL A 1 85 ? -11.775 -5.220 20.258 1.00 89.00 85 VAL A CA 1
ATOM 660 C C . VAL A 1 85 ? -10.376 -5.624 19.775 1.00 89.00 85 VAL A C 1
ATOM 662 O O . VAL A 1 85 ? -9.929 -5.134 18.738 1.00 89.00 85 VAL A O 1
ATOM 665 N N . SER A 1 86 ? -9.678 -6.533 20.465 1.00 88.44 86 SER A N 1
ATOM 666 C CA . SER A 1 86 ? -8.306 -6.943 20.102 1.00 88.44 86 SER A CA 1
ATOM 667 C C . SER A 1 86 ? -8.208 -7.444 18.654 1.00 88.44 86 SER A C 1
ATOM 669 O O . SER A 1 86 ? -7.396 -6.953 17.871 1.00 88.44 86 SER A O 1
ATOM 671 N N . ALA A 1 87 ? -9.135 -8.315 18.251 1.00 89.56 87 ALA A N 1
ATOM 672 C CA . ALA A 1 87 ? -9.216 -8.842 16.890 1.00 89.56 87 ALA A CA 1
ATOM 673 C C . ALA A 1 87 ? -9.543 -7.770 15.826 1.00 89.56 87 ALA A C 1
ATOM 675 O O . ALA A 1 87 ? -9.268 -7.965 14.641 1.00 89.56 87 ALA A O 1
ATOM 676 N N . LEU A 1 88 ? -10.155 -6.642 16.210 1.00 90.00 88 LEU A N 1
ATOM 677 C 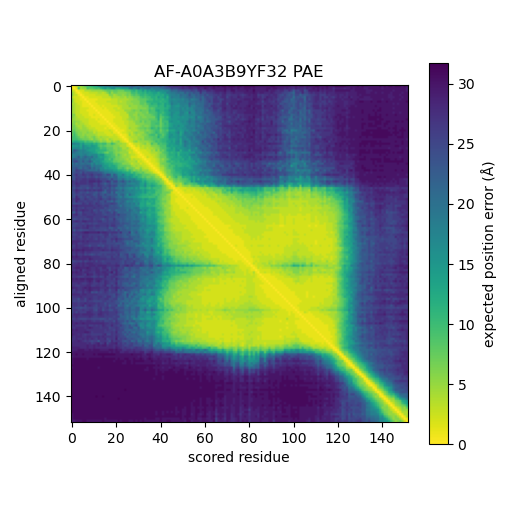CA . LEU A 1 88 ? -10.415 -5.524 15.294 1.00 90.00 88 LEU A CA 1
ATOM 678 C C . LEU A 1 88 ? -9.151 -4.685 15.070 1.00 90.00 88 LEU A C 1
ATOM 680 O O . LEU A 1 88 ? -8.903 -4.252 13.944 1.00 90.00 88 LEU A O 1
ATOM 684 N N . TYR A 1 89 ? -8.322 -4.514 16.103 1.00 90.44 89 TYR A N 1
ATOM 685 C CA . TYR A 1 89 ? -7.028 -3.839 15.982 1.00 90.44 89 TYR A CA 1
ATOM 686 C C . TYR A 1 89 ? -6.058 -4.598 15.079 1.00 90.44 89 TYR A C 1
ATOM 688 O O . TYR A 1 89 ? -5.436 -3.986 14.212 1.00 90.44 89 TYR A O 1
ATOM 696 N N . GLU A 1 90 ? -5.975 -5.923 15.212 1.00 92.19 90 GLU A N 1
ATOM 697 C CA . GLU A 1 90 ? -5.147 -6.753 14.326 1.00 92.19 90 GLU A CA 1
ATOM 698 C C . GLU A 1 90 ? -5.550 -6.589 12.854 1.00 92.19 90 GLU A C 1
ATOM 700 O O . GLU A 1 90 ? -4.701 -6.461 11.971 1.00 92.19 90 GLU A O 1
ATOM 705 N N . LYS A 1 91 ? -6.857 -6.506 12.579 1.00 91.94 91 LYS A N 1
ATOM 706 C CA . LYS A 1 91 ? -7.375 -6.277 11.224 1.00 91.94 91 LYS A CA 1
ATOM 707 C C . LYS A 1 91 ? -7.080 -4.879 10.697 1.00 91.94 91 LYS A C 1
ATOM 709 O O . LYS A 1 91 ? -6.784 -4.746 9.513 1.00 91.94 91 LYS A O 1
ATOM 714 N N . LEU A 1 92 ? -7.120 -3.852 11.547 1.00 92.12 92 LEU A N 1
ATOM 715 C CA . LEU A 1 92 ? -6.699 -2.500 11.166 1.00 92.12 92 LEU A CA 1
ATOM 716 C C . LEU A 1 92 ? -5.202 -2.446 10.839 1.00 92.12 92 LEU A C 1
ATOM 718 O O . LEU A 1 92 ? -4.818 -1.831 9.846 1.00 92.12 92 LEU A O 1
ATOM 722 N N . GLN A 1 93 ? -4.360 -3.132 11.615 1.00 93.19 93 GLN A N 1
ATOM 723 C CA . GLN A 1 93 ? -2.927 -3.239 11.321 1.00 93.19 93 GLN A CA 1
ATOM 724 C C . GLN A 1 93 ? -2.674 -3.994 10.013 1.00 93.19 93 GLN A C 1
ATOM 726 O O . GLN A 1 93 ? -1.846 -3.574 9.205 1.00 93.19 93 GLN A O 1
ATOM 731 N N . TYR A 1 94 ? -3.411 -5.079 9.766 1.00 93.56 94 TYR A N 1
ATOM 732 C CA . TYR A 1 94 ? -3.347 -5.787 8.491 1.00 93.56 94 TYR A CA 1
ATOM 733 C C . TYR A 1 94 ? -3.762 -4.881 7.323 1.00 93.56 94 TYR A C 1
ATOM 735 O O . TYR A 1 94 ? -3.053 -4.812 6.321 1.00 93.56 94 TYR A O 1
ATOM 743 N N . ALA A 1 95 ? -4.850 -4.119 7.471 1.00 92.75 95 ALA A N 1
ATOM 744 C CA . ALA A 1 95 ? -5.290 -3.153 6.467 1.00 92.75 95 ALA A CA 1
ATOM 745 C C . ALA A 1 95 ? -4.211 -2.098 6.162 1.00 92.75 95 ALA A C 1
ATOM 747 O O . ALA A 1 95 ? -4.006 -1.763 4.996 1.00 92.75 95 ALA A O 1
ATOM 748 N N . ALA A 1 96 ? -3.486 -1.618 7.179 1.00 92.31 96 ALA A N 1
ATOM 749 C CA . ALA A 1 96 ? -2.378 -0.680 6.998 1.00 92.31 96 ALA A CA 1
ATOM 750 C C . ALA A 1 96 ? -1.240 -1.283 6.154 1.00 92.31 96 ALA A C 1
ATOM 752 O O . ALA A 1 96 ? -0.809 -0.660 5.187 1.00 92.31 96 ALA A O 1
ATOM 753 N N . ARG A 1 97 ? -0.835 -2.531 6.426 1.00 94.31 97 ARG A N 1
ATOM 754 C CA . ARG A 1 97 ? 0.185 -3.235 5.619 1.00 94.31 97 ARG A CA 1
ATOM 755 C C . ARG A 1 97 ? -0.253 -3.422 4.163 1.00 94.31 97 ARG A C 1
ATOM 757 O O . ARG A 1 97 ? 0.543 -3.275 3.241 1.00 94.31 97 ARG A O 1
ATOM 764 N N . VAL A 1 98 ? -1.532 -3.728 3.937 1.00 93.44 98 VAL A N 1
ATOM 765 C CA . VAL A 1 98 ? -2.097 -3.863 2.582 1.00 93.44 98 VAL A CA 1
ATOM 766 C C . VAL A 1 98 ? -2.102 -2.514 1.846 1.00 93.44 98 VAL A C 1
ATOM 768 O O . VAL A 1 98 ? -1.852 -2.470 0.639 1.00 93.44 98 VAL A O 1
ATOM 771 N N . ALA A 1 99 ? -2.338 -1.407 2.557 1.00 91.38 99 ALA A N 1
ATOM 772 C CA . ALA A 1 99 ? -2.256 -0.063 1.990 1.00 91.38 99 ALA A CA 1
ATOM 773 C C . ALA A 1 99 ? -0.814 0.335 1.631 1.00 91.38 99 ALA A C 1
ATOM 775 O O . ALA A 1 99 ? -0.601 0.908 0.564 1.00 91.38 99 ALA A O 1
ATOM 776 N N . GLU A 1 100 ? 0.170 -0.011 2.466 1.00 90.12 100 GLU A N 1
ATOM 777 C CA . GLU A 1 100 ? 1.600 0.192 2.177 1.00 90.12 100 GLU A CA 1
ATOM 778 C C . GLU A 1 100 ? 2.049 -0.570 0.922 1.00 90.12 100 GLU A C 1
ATOM 780 O O . GLU A 1 100 ? 2.837 -0.056 0.133 1.00 90.12 100 GLU A O 1
ATOM 785 N N . ALA A 1 101 ? 1.468 -1.747 0.669 1.00 91.94 101 ALA A N 1
ATOM 786 C CA . ALA A 1 101 ? 1.668 -2.506 -0.567 1.00 91.94 101 ALA A CA 1
ATOM 787 C C . ALA A 1 101 ? 0.952 -1.904 -1.801 1.00 91.94 101 ALA A C 1
ATOM 789 O O . ALA A 1 101 ? 0.938 -2.516 -2.868 1.00 91.94 101 ALA A O 1
ATOM 790 N N . GLY A 1 102 ? 0.305 -0.739 -1.674 1.00 88.06 102 GLY A N 1
ATOM 791 C CA . GLY A 1 102 ? -0.402 -0.051 -2.760 1.00 88.06 102 GLY A CA 1
ATOM 792 C C . GLY A 1 102 ? -1.787 -0.620 -3.093 1.00 88.06 102 GLY A C 1
ATOM 793 O O . GLY A 1 102 ? -2.468 -0.121 -3.994 1.00 88.06 102 GLY A O 1
ATOM 794 N N . ARG A 1 103 ? -2.264 -1.632 -2.355 1.00 92.81 103 ARG A N 1
ATOM 795 C CA . ARG A 1 103 ? -3.564 -2.295 -2.579 1.00 92.81 103 ARG A CA 1
ATOM 796 C C . ARG A 1 103 ? -4.693 -1.579 -1.829 1.00 92.81 103 ARG A C 1
ATOM 798 O O . ARG A 1 103 ? -5.405 -2.157 -1.011 1.00 92.81 103 ARG A O 1
ATOM 805 N N . PHE A 1 104 ? -4.900 -0.298 -2.141 1.00 90.44 104 PHE A N 1
ATOM 806 C CA . PHE A 1 104 ? -5.835 0.576 -1.414 1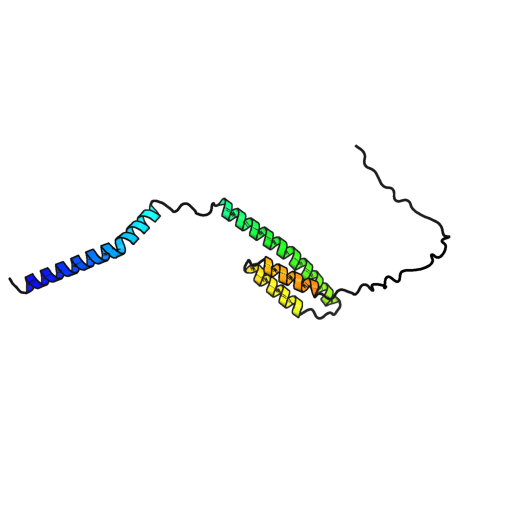.00 90.44 104 PHE A CA 1
ATOM 807 C C . PHE A 1 104 ? -7.289 0.086 -1.395 1.00 90.44 104 PHE A C 1
ATOM 809 O O . PHE A 1 104 ? -7.972 0.236 -0.386 1.00 90.44 104 PHE A O 1
ATOM 816 N N . ARG A 1 105 ? -7.780 -0.514 -2.489 1.00 90.50 105 ARG A N 1
ATOM 817 C CA . ARG A 1 105 ? -9.165 -1.017 -2.563 1.00 90.50 105 ARG A CA 1
ATOM 818 C C . ARG A 1 105 ? -9.417 -2.131 -1.546 1.00 90.50 105 ARG A C 1
ATOM 820 O O . ARG A 1 105 ? -10.463 -2.161 -0.907 1.00 90.50 105 ARG A O 1
ATOM 827 N N . GLU A 1 106 ? -8.452 -3.027 -1.392 1.00 91.75 106 GLU A N 1
ATOM 828 C CA . GLU A 1 106 ? -8.529 -4.126 -0.432 1.00 91.75 106 GLU A CA 1
ATOM 829 C C . GLU A 1 106 ? -8.330 -3.629 0.994 1.00 91.75 106 GLU A C 1
ATOM 831 O O . GLU A 1 106 ? -9.081 -4.017 1.884 1.00 91.75 106 GLU A O 1
ATOM 836 N N . ALA A 1 107 ? -7.389 -2.708 1.204 1.00 92.69 107 ALA A N 1
ATOM 837 C CA . ALA A 1 107 ? -7.198 -2.070 2.500 1.00 92.69 107 ALA A CA 1
ATOM 838 C C . ALA A 1 107 ? -8.496 -1.401 2.998 1.00 92.69 107 ALA A C 1
ATOM 840 O O . ALA A 1 107 ? -8.904 -1.616 4.138 1.00 92.69 107 ALA A O 1
ATOM 841 N N . MET A 1 108 ? -9.202 -0.673 2.124 1.00 91.12 108 MET A N 1
ATOM 842 C CA . MET A 1 108 ? -10.506 -0.072 2.440 1.00 91.12 108 MET A CA 1
ATOM 843 C C . MET A 1 108 ? -11.583 -1.115 2.755 1.00 91.12 108 MET A C 1
ATOM 845 O O . MET A 1 108 ? -12.393 -0.906 3.653 1.00 91.12 108 MET A O 1
ATOM 849 N N . MET A 1 109 ? -11.588 -2.260 2.068 1.00 94.00 109 MET A N 1
ATOM 850 C CA . MET A 1 109 ? -12.509 -3.356 2.387 1.00 94.00 109 MET A CA 1
ATOM 851 C C . MET A 1 109 ? -12.294 -3.865 3.819 1.00 94.00 109 MET A C 1
ATOM 853 O O . MET A 1 109 ? -13.269 -4.088 4.536 1.00 94.00 109 MET A O 1
ATOM 857 N N . PHE A 1 110 ? -11.041 -4.017 4.262 1.00 92.62 110 PHE A N 1
ATOM 858 C CA . PHE A 1 110 ? -10.746 -4.422 5.640 1.00 92.62 110 PHE A CA 1
ATOM 859 C C . PHE A 1 110 ? -11.168 -3.366 6.662 1.00 92.62 110 PHE A C 1
ATOM 861 O O . PHE A 1 110 ? -11.729 -3.727 7.695 1.00 92.62 110 PHE A O 1
ATOM 868 N N . VAL A 1 111 ? -10.964 -2.081 6.361 1.00 93.50 111 VAL A N 1
ATOM 869 C CA . VAL A 1 111 ? -11.438 -0.974 7.208 1.00 93.50 111 VAL A CA 1
ATOM 870 C C . VAL A 1 111 ? -12.965 -1.002 7.342 1.00 93.50 111 VAL A C 1
ATOM 872 O O . VAL A 1 111 ? -13.471 -0.994 8.462 1.00 93.50 111 VAL A O 1
ATOM 875 N N . ASN A 1 112 ? -13.701 -1.161 6.238 1.00 93.56 112 ASN A N 1
ATOM 876 C CA . ASN A 1 112 ? -15.164 -1.277 6.262 1.00 93.56 112 ASN A CA 1
ATOM 877 C C . ASN A 1 112 ? -15.635 -2.524 7.024 1.00 93.56 112 ASN A C 1
ATOM 879 O O . ASN A 1 112 ? -16.611 -2.481 7.771 1.00 93.56 112 ASN A O 1
ATOM 883 N N . LEU A 1 113 ? -14.938 -3.653 6.866 1.00 91.69 113 LEU A N 1
ATOM 884 C CA . LEU A 1 113 ? -15.253 -4.880 7.597 1.00 91.69 113 LEU A CA 1
ATOM 885 C C . LEU A 1 113 ? -15.072 -4.698 9.106 1.00 91.69 113 LEU A C 1
ATOM 887 O O . LEU A 1 113 ? -15.845 -5.261 9.883 1.00 91.69 113 LEU A O 1
ATOM 891 N N . VAL A 1 114 ? -14.062 -3.931 9.521 1.00 90.69 114 VAL A N 1
ATOM 892 C CA . VAL A 1 114 ? -13.891 -3.543 10.921 1.00 90.69 114 VAL A CA 1
ATOM 893 C C . VAL A 1 114 ? -15.056 -2.663 11.353 1.00 90.69 114 VAL A C 1
ATOM 895 O O . VAL A 1 114 ? -15.708 -3.016 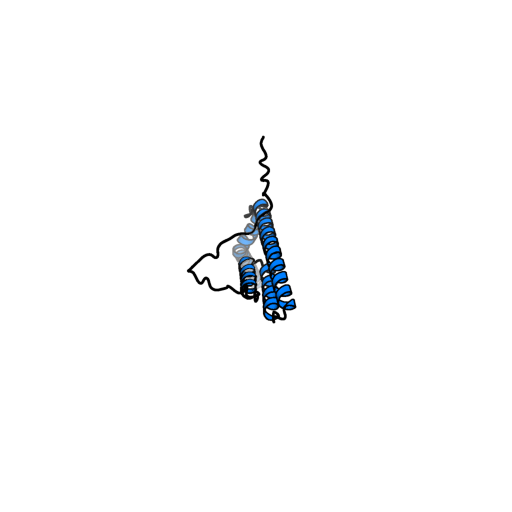12.328 1.00 90.69 114 VAL A O 1
ATOM 898 N N . GLU A 1 115 ? -15.380 -1.603 10.609 1.00 90.31 115 GLU A N 1
ATOM 899 C CA . GLU A 1 115 ? -16.460 -0.664 10.944 1.00 90.31 115 GLU A CA 1
ATOM 900 C C . GLU A 1 115 ? -17.812 -1.358 11.182 1.00 90.31 115 GLU A C 1
ATOM 902 O O . GLU A 1 115 ? -18.483 -1.088 12.177 1.00 90.31 115 GLU A O 1
ATOM 907 N N . VAL A 1 116 ? -18.191 -2.305 10.318 1.00 88.88 116 VAL A N 1
ATOM 908 C CA . VAL A 1 116 ? -19.451 -3.061 10.445 1.00 88.88 116 VAL A CA 1
ATOM 909 C C . VAL A 1 116 ? -19.465 -3.966 11.682 1.00 88.88 116 VAL A C 1
ATOM 911 O O . VAL A 1 116 ? -20.527 -4.230 12.243 1.00 88.88 116 VAL A O 1
ATOM 914 N N . ARG A 1 117 ? -18.298 -4.450 12.121 1.00 86.88 117 ARG A N 1
ATOM 915 C CA . ARG A 1 117 ? -18.163 -5.346 13.280 1.00 86.88 117 ARG A CA 1
ATOM 916 C C . ARG A 1 117 ? -18.005 -4.616 14.609 1.00 86.88 117 ARG A C 1
ATOM 918 O O . ARG A 1 117 ? -18.014 -5.281 15.644 1.00 86.88 117 ARG A O 1
ATOM 925 N N . ILE A 1 118 ? -17.845 -3.293 14.605 1.00 84.94 118 ILE A N 1
ATOM 926 C CA . ILE A 1 118 ? -17.788 -2.517 15.844 1.00 84.94 118 ILE A CA 1
ATOM 927 C C . ILE A 1 118 ? -19.154 -2.631 16.531 1.00 84.94 118 ILE A C 1
ATOM 929 O O . ILE A 1 118 ? -20.170 -2.275 15.925 1.00 84.94 118 ILE A O 1
ATOM 933 N N . PRO A 1 119 ? -19.212 -3.117 17.783 1.00 75.38 119 PRO A N 1
ATOM 934 C CA . PRO A 1 119 ? -20.459 -3.151 18.526 1.00 75.38 119 PRO A CA 1
ATOM 935 C C . PRO A 1 119 ? -20.947 -1.715 18.729 1.00 75.38 119 PRO A C 1
ATOM 937 O O . PRO A 1 119 ? -20.288 -0.897 19.367 1.00 75.38 119 PRO A O 1
ATOM 940 N N . LYS A 1 120 ? -22.100 -1.393 18.142 1.00 75.00 120 LYS A N 1
ATOM 941 C CA . LYS A 1 120 ? -22.781 -0.114 18.355 1.00 75.00 120 LYS A CA 1
ATOM 942 C C . LYS A 1 120 ? -23.639 -0.241 19.609 1.00 75.00 120 LYS A C 1
ATOM 944 O O . LYS A 1 120 ? -24.270 -1.281 19.814 1.00 75.00 120 LYS A O 1
ATOM 949 N N . LYS A 1 121 ? -23.706 0.815 20.428 1.00 63.81 121 LYS A N 1
ATOM 950 C CA . LYS A 1 121 ? -24.757 0.907 21.450 1.00 63.81 121 LYS A CA 1
ATOM 951 C C . LYS A 1 121 ? -26.091 0.701 20.737 1.00 63.81 121 LYS A C 1
ATOM 953 O O . LYS A 1 121 ? -26.369 1.392 19.760 1.00 63.81 121 LYS A O 1
ATOM 958 N N . ARG A 1 122 ? -26.876 -0.283 21.182 1.00 54.59 122 ARG A N 1
ATOM 959 C CA . ARG A 1 122 ? -28.254 -0.439 20.718 1.00 54.59 122 ARG A CA 1
ATOM 960 C C . ARG A 1 122 ? -28.989 0.830 21.134 1.00 54.59 122 ARG A C 1
ATOM 962 O O . ARG A 1 122 ? -29.284 0.998 22.312 1.00 54.59 122 ARG A O 1
ATOM 969 N N . GLU A 1 123 ? -29.253 1.728 20.192 1.00 52.53 123 GLU A N 1
ATOM 970 C CA . GLU A 1 123 ? -30.409 2.602 20.335 1.00 52.53 123 GLU A CA 1
ATOM 971 C C . GLU A 1 123 ? -31.600 1.655 20.473 1.00 52.53 123 GLU A C 1
ATOM 973 O O . GLU A 1 123 ? -31.800 0.774 19.632 1.00 52.53 123 GLU A O 1
ATOM 978 N N . ALA A 1 124 ? -32.298 1.725 21.605 1.00 46.03 124 ALA A N 1
ATOM 979 C CA . ALA A 1 124 ? -33.532 0.990 21.789 1.00 46.03 124 ALA A CA 1
ATOM 980 C C . ALA A 1 124 ? -34.506 1.509 20.729 1.00 46.03 124 ALA A C 1
ATOM 982 O O . ALA A 1 124 ? -35.117 2.558 20.902 1.00 46.03 124 ALA A O 1
ATOM 983 N N . LEU A 1 125 ? -34.587 0.807 19.600 1.00 49.75 125 LEU A N 1
ATOM 984 C CA . LEU A 1 125 ? -35.662 0.971 18.640 1.00 49.75 125 LEU A CA 1
ATOM 985 C C . LEU A 1 125 ? -36.925 0.548 19.387 1.00 49.75 125 LEU A C 1
ATOM 987 O O . LEU A 1 125 ? -37.225 -0.642 19.483 1.00 49.75 125 LEU A O 1
ATOM 991 N N . THR A 1 126 ? -37.616 1.511 19.996 1.00 48.47 126 THR A N 1
ATOM 992 C CA . THR A 1 126 ? -39.006 1.322 20.391 1.00 48.47 126 THR A CA 1
ATOM 993 C C . THR A 1 126 ? -39.733 0.840 19.139 1.00 48.47 126 THR A C 1
ATOM 995 O O . THR A 1 126 ? -39.616 1.490 18.094 1.00 48.47 126 THR A O 1
ATOM 998 N N . PRO A 1 127 ? -40.389 -0.333 19.178 1.00 43.84 127 PRO A N 1
ATOM 999 C CA . PRO A 1 127 ? -41.096 -0.830 18.013 1.00 43.84 127 PRO A CA 1
ATOM 1000 C C . PRO A 1 127 ? -42.094 0.237 17.569 1.00 43.84 127 PRO A C 1
ATOM 1002 O O . PRO A 1 127 ? -42.754 0.863 18.400 1.00 43.84 127 PRO A O 1
ATOM 1005 N N . ALA A 1 128 ? -42.167 0.463 16.259 1.00 55.03 128 ALA A N 1
ATOM 1006 C CA . ALA A 1 128 ? -43.220 1.258 15.654 1.00 55.03 128 ALA A CA 1
ATOM 1007 C C . ALA A 1 128 ? -44.540 0.487 15.792 1.00 55.03 128 ALA A C 1
ATOM 1009 O O . ALA A 1 128 ? -44.993 -0.165 14.856 1.00 55.03 128 ALA A O 1
ATOM 1010 N N . THR A 1 129 ? -45.122 0.499 16.988 1.00 40.72 129 THR A N 1
ATOM 1011 C CA . THR A 1 129 ? -46.528 0.164 17.175 1.00 40.72 129 THR A CA 1
ATOM 1012 C C . THR A 1 129 ? -47.310 1.354 16.634 1.00 40.72 129 THR A C 1
ATOM 1014 O O . THR A 1 129 ? -47.353 2.412 17.259 1.00 40.72 129 THR A O 1
ATOM 1017 N N . GLY A 1 130 ? -47.808 1.210 15.408 1.00 45.16 130 GLY A N 1
ATOM 1018 C CA . GLY A 1 130 ? -48.846 2.080 14.873 1.00 45.16 130 GLY A CA 1
ATOM 1019 C C . GLY A 1 130 ? -50.185 1.808 15.559 1.00 45.16 130 GLY A C 1
ATOM 1020 O O . GLY A 1 130 ? -50.449 0.663 15.928 1.00 45.16 130 GLY A O 1
ATOM 1021 N N . ASP A 1 131 ? -50.970 2.888 15.648 1.00 47.69 131 ASP A N 1
ATOM 1022 C CA . ASP A 1 131 ? -52.416 2.979 15.921 1.00 47.69 131 ASP A CA 1
ATOM 1023 C C . ASP A 1 131 ? -52.798 2.776 17.411 1.00 47.69 131 ASP A C 1
ATOM 1025 O O . ASP A 1 131 ? -52.435 1.776 18.016 1.00 47.69 131 ASP A O 1
ATOM 1029 N N . GLU A 1 132 ? -53.466 3.677 18.149 1.00 46.59 132 GLU A N 1
ATOM 1030 C CA . GLU A 1 132 ? -54.392 4.780 17.845 1.00 46.59 132 GLU A CA 1
ATOM 1031 C C . GLU A 1 132 ? -54.504 5.754 19.059 1.00 46.59 132 GLU A C 1
ATOM 1033 O O . GLU A 1 132 ? -54.197 5.390 20.191 1.00 46.59 132 GLU A O 1
ATOM 1038 N N . GLU A 1 133 ? -55.010 6.965 18.782 1.00 41.75 133 GLU A N 1
ATOM 1039 C CA . GLU A 1 133 ? -55.465 8.073 19.659 1.00 41.75 133 GLU A CA 1
ATOM 1040 C C . GLU A 1 133 ? -54.466 9.129 20.211 1.00 41.75 133 GLU A C 1
ATOM 1042 O O . GLU A 1 133 ? -53.577 8.831 21.012 1.00 41.75 133 GLU A O 1
ATOM 1047 N N . PRO A 1 134 ? -54.641 10.424 19.841 1.00 50.69 134 PRO A N 1
ATOM 1048 C CA . PRO A 1 134 ? -53.850 11.527 20.375 1.00 50.69 134 PRO A CA 1
ATOM 1049 C C . PRO A 1 134 ? -54.441 12.030 21.706 1.00 50.69 134 PRO A C 1
ATOM 1051 O O . PRO A 1 134 ? -55.638 12.326 21.765 1.00 50.69 134 PRO A O 1
ATOM 1054 N N . PRO A 1 135 ? -53.643 12.220 22.773 1.00 53.62 135 PRO A N 1
ATOM 1055 C CA . PRO A 1 135 ? -54.123 12.943 23.942 1.00 53.62 135 PRO A CA 1
ATOM 1056 C C . PRO A 1 135 ? -54.258 14.446 23.616 1.00 53.62 135 PRO A C 1
ATOM 1058 O O . PRO A 1 135 ? -53.425 14.994 22.886 1.00 53.62 135 PRO A O 1
ATOM 1061 N N . PRO A 1 136 ? -55.300 15.127 24.126 1.00 46.84 136 PRO A N 1
ATOM 1062 C CA . PRO A 1 136 ? -55.573 16.520 23.806 1.00 46.84 136 PRO A CA 1
ATOM 1063 C C . PRO A 1 136 ? -54.527 17.438 24.441 1.00 46.84 136 PRO A C 1
ATOM 1065 O O . PRO A 1 136 ? -54.163 17.286 25.606 1.00 46.84 136 PRO A O 1
ATOM 1068 N N . ASP A 1 137 ? -54.083 18.418 23.663 1.00 51.81 137 ASP A N 1
ATOM 1069 C CA . ASP A 1 137 ? -53.160 19.467 24.086 1.00 51.81 137 ASP A CA 1
ATOM 1070 C C . ASP A 1 137 ? -53.948 20.586 24.797 1.00 51.81 137 ASP A C 1
ATOM 1072 O O . ASP A 1 137 ? -54.906 21.121 24.225 1.00 51.81 137 ASP A O 1
ATOM 1076 N N . PRO A 1 138 ? -53.577 20.971 26.030 1.00 48.16 138 PRO A N 1
ATOM 1077 C CA . PRO A 1 138 ? -53.643 22.393 26.357 1.00 48.16 138 PRO A CA 1
ATOM 1078 C C . PRO A 1 138 ? -52.460 22.824 27.238 1.00 48.16 138 PRO A C 1
ATOM 1080 O O . PRO A 1 138 ? -52.330 22.357 28.370 1.00 48.16 138 PRO A O 1
ATOM 1083 N N . GLY A 1 139 ? -51.613 23.763 26.786 1.00 34.50 139 GLY A N 1
ATOM 1084 C CA . GLY A 1 139 ? -50.511 24.162 27.675 1.00 34.50 139 GLY A CA 1
ATOM 1085 C C . GLY A 1 139 ? -49.519 25.281 27.359 1.00 34.50 139 GLY A C 1
ATOM 1086 O O . GLY A 1 139 ? -48.679 25.516 28.213 1.00 34.50 139 GLY A O 1
ATOM 1087 N N . ILE A 1 140 ? -49.640 26.048 26.267 1.00 47.28 140 ILE A N 1
ATOM 1088 C CA . ILE A 1 140 ? -49.013 27.390 26.106 1.00 47.28 140 ILE A CA 1
ATOM 1089 C C . ILE A 1 140 ? -47.434 27.430 26.111 1.00 47.28 140 ILE A C 1
ATOM 1091 O O . ILE A 1 140 ? -46.782 26.397 26.175 1.00 47.28 140 ILE A O 1
ATOM 1095 N N . PRO A 1 141 ? -46.752 28.579 25.877 1.00 48.59 141 PRO A N 1
ATOM 1096 C CA . PRO A 1 141 ? -46.139 28.957 24.596 1.00 48.59 141 PRO A CA 1
ATOM 1097 C C . PRO A 1 141 ? -44.607 29.192 24.654 1.00 48.59 141 PRO A C 1
ATOM 1099 O O . PRO A 1 141 ? -44.039 29.491 25.700 1.00 48.59 141 PRO A O 1
ATOM 1102 N N . GLY A 1 142 ? -43.948 29.275 23.489 1.00 39.03 142 GLY A N 1
ATOM 1103 C CA . GLY A 1 142 ? -42.796 30.181 23.343 1.00 39.03 142 GLY A CA 1
ATOM 1104 C C . GLY A 1 142 ? -41.599 29.681 22.538 1.00 39.03 142 GLY A C 1
ATOM 1105 O O . GLY A 1 142 ? -40.670 29.108 23.087 1.00 39.03 142 GLY A O 1
ATOM 1106 N N . LYS A 1 143 ? -41.537 30.062 21.258 1.00 41.44 143 LYS A N 1
ATOM 1107 C CA . LYS A 1 143 ? -40.634 31.106 20.720 1.00 41.44 143 LYS A CA 1
ATOM 1108 C C . LYS A 1 143 ? -40.327 30.850 19.246 1.00 41.44 143 LYS A C 1
ATOM 1110 O O . LYS A 1 143 ? -39.785 29.831 18.838 1.00 41.44 143 LYS A O 1
ATOM 1115 N N . ALA A 1 144 ? -40.686 31.861 18.464 1.00 45.25 144 ALA A N 1
ATOM 1116 C CA . ALA A 1 144 ? -40.588 31.933 17.022 1.00 45.25 144 ALA A CA 1
ATOM 1117 C C . ALA A 1 144 ? -39.157 31.741 16.494 1.00 45.25 144 ALA A C 1
ATOM 1119 O O . ALA A 1 144 ? -38.226 32.457 16.871 1.00 45.25 144 ALA A O 1
ATOM 1120 N N . VAL A 1 145 ? -39.016 30.842 15.521 1.00 48.50 145 VAL A N 1
ATOM 1121 C CA . VAL A 1 145 ? -37.822 30.711 14.683 1.00 48.50 145 VAL A CA 1
ATOM 1122 C C . VAL A 1 145 ? -37.799 31.878 13.688 1.00 48.50 145 VAL A C 1
ATOM 1124 O O . VAL A 1 145 ? -38.474 31.855 12.658 1.00 48.50 145 VAL A O 1
ATOM 1127 N N . LYS A 1 146 ? -37.022 32.929 13.980 1.00 45.88 146 LYS A N 1
ATOM 1128 C CA . LYS A 1 146 ? -36.743 34.007 13.016 1.00 45.88 146 LYS A CA 1
ATOM 1129 C C . LYS A 1 146 ? -35.842 33.479 11.893 1.00 45.88 146 LYS A C 1
ATOM 1131 O O . LYS A 1 146 ? -34.623 33.437 12.030 1.00 45.88 146 LYS A O 1
ATOM 1136 N N . ARG A 1 147 ? -36.432 33.131 10.746 1.00 48.66 147 ARG A N 1
ATOM 1137 C CA . ARG A 1 147 ? -35.699 32.950 9.481 1.00 48.66 147 ARG A CA 1
ATOM 1138 C C . ARG A 1 147 ? -35.277 34.318 8.938 1.00 48.66 147 ARG A C 1
ATOM 1140 O O . ARG A 1 147 ? -36.105 35.073 8.433 1.00 48.66 147 ARG A O 1
ATOM 1147 N N . LYS A 1 148 ? -33.985 34.642 9.024 1.00 50.09 148 LYS A N 1
ATOM 1148 C CA . LYS A 1 148 ? -33.403 35.824 8.375 1.00 50.09 148 LYS A CA 1
ATOM 1149 C C . LYS A 1 148 ? -33.186 35.505 6.890 1.00 50.09 148 LYS A C 1
ATOM 1151 O O . LYS A 1 148 ? -32.262 34.785 6.531 1.00 50.09 148 LYS A O 1
ATOM 1156 N N . ARG A 1 149 ? -34.081 36.005 6.036 1.00 47.81 149 ARG A N 1
ATOM 1157 C CA . ARG A 1 149 ? -33.937 36.004 4.572 1.00 47.81 149 ARG A CA 1
ATOM 1158 C C . ARG A 1 149 ? -32.933 37.103 4.209 1.00 47.81 149 ARG A C 1
ATOM 1160 O O . ARG A 1 149 ? -33.230 38.276 4.416 1.00 47.81 149 ARG A O 1
ATOM 1167 N N . SER A 1 150 ? -31.757 36.741 3.704 1.00 50.09 150 SER A N 1
ATOM 1168 C CA . SER A 1 150 ? -30.881 37.688 3.011 1.00 50.09 150 SER A CA 1
ATOM 1169 C C . SER A 1 150 ? -31.495 38.011 1.645 1.00 50.09 150 SER A C 1
ATOM 1171 O O . SER A 1 150 ? -31.960 37.127 0.924 1.00 50.09 150 SER A O 1
ATOM 1173 N N . ARG A 1 151 ? -31.557 39.298 1.309 1.00 52.44 151 ARG A N 1
ATOM 1174 C CA . ARG A 1 151 ? -31.929 39.806 -0.012 1.00 52.44 151 ARG A CA 1
ATOM 1175 C C . ARG A 1 151 ? -30.841 40.788 -0.435 1.00 52.44 151 ARG A C 1
ATOM 1177 O O . ARG A 1 151 ? -30.573 41.691 0.344 1.00 52.44 151 ARG A O 1
ATOM 1184 N N . ARG A 1 152 ? -30.348 40.550 -1.657 1.00 49.19 152 ARG A N 1
ATOM 1185 C CA . ARG A 1 152 ? -29.697 41.452 -2.623 1.00 49.19 152 ARG A CA 1
ATOM 1186 C C . ARG A 1 152 ? -28.551 42.320 -2.124 1.00 49.19 152 ARG A C 1
ATOM 1188 O O . ARG A 1 152 ? -28.817 43.282 -1.382 1.00 49.19 152 ARG A O 1
#

Secondary structure (DSSP, 8-state):
--HHHHHHHHHHHHHHHHHHHHHHHHHHHHHHHHHHHHSPPP-SS-HHHHHHHHHHHHHHHHHHHHHHHHHHHHHHHHHHTT---HHHHHHHHHHHHHHHTT-HHHHHHHHHHHHHHS---------------PPPP---------------

Nearest PDB structures (foldseek):
  8otz-assembly1_Cx  TM=2.860E-01  e=4.674E+00  Bos taurus

Radius of gyration: 38.81 Å; Cα contacts (8 Å, |Δi|>4): 57; chains: 1; bounding box: 112×73×74 Å

pLDDT: mean 77.23, std 17.37, range [34.5, 94.88]

Foldseek 3Di:
DDPVVVVVVVVVVVVVVVVVVCCVVCVVVVVVVVCCVVPVPDPPADPVRVVVVVVVLVVLLVVLVVLLVVLVVLLVVLVVVVDDCPVLVVLSVVLVVCVVVVNSVVSVVSSVVSNVPRDDDPPPPPPPPDDDDDDDDDDDDDDDDDDDDDDD

Solvent-accessible surface area (backbone atoms only — not comparable to full-atom values): 9381 Å² total; per-residue (Å²): 135,58,71,68,62,54,52,53,50,52,51,52,51,51,52,51,51,52,50,52,52,48,45,72,71,42,45,64,57,54,50,51,53,50,47,51,70,75,50,65,74,74,70,92,63,52,72,67,55,55,52,51,51,53,51,53,50,51,53,52,51,52,53,50,54,53,51,50,53,54,46,51,51,52,49,53,55,33,40,78,71,71,46,94,44,68,75,48,51,55,42,48,54,52,21,50,55,37,38,75,72,66,40,50,74,59,18,51,50,41,46,51,56,40,56,74,66,52,78,69,82,77,74,82,75,71,76,87,77,75,87,86,86,83,82,85,87,85,81,86,89,88,82,86,85,84,80,83,79,88,76,133

Sequence (152 aa):
MTMKKLFWLCLALAVLAALAWSYDNYSGYLFAGFDRKRYPSIQTTSSLAQSLEADMQRKRLNAFNAESRRVAGLVSAAASQGHNVSALYEKLQYAARVAEAGRFREAMMFVNLVEVRIPKKREALTPATGDEEPPPDPGIPGKAVKRKRSRR

Mean predicted aligned error: 17.97 Å